Protein AF-A0A529ME90-F1 (afdb_monomer_lite)

Sequence (29 aa):
MIYVDADACPVKAEVEKVAERHGVVVTYV

Structure (mmCIF, N/CA/C/O backbone):
data_AF-A0A529ME90-F1
#
_entry.id   AF-A0A529ME90-F1
#
loop_
_atom_site.group_PDB
_atom_site.id
_atom_site.type_symbol
_atom_site.label_atom_id
_atom_site.label_alt_id
_atom_site.label_comp_id
_atom_site.label_asym_id
_atom_site.label_entity_id
_atom_site.label_seq_id
_atom_site.pdbx_PDB_ins_code
_atom_site.Cartn_x
_atom_site.Cartn_y
_atom_site.Cartn_z
_atom_site.occupancy
_atom_site.B_iso_or_equiv
_atom_site.auth_seq_id
_atom_site.auth_comp_id
_atom_site.auth_asym_id
_atom_site.auth_atom_id
_atom_site.pdbx_PDB_model_num
ATOM 1 N N . MET A 1 1 ? -9.324 -2.293 -0.908 1.00 85.88 1 MET A N 1
ATOM 2 C CA . MET A 1 1 ? -8.088 -2.956 -1.364 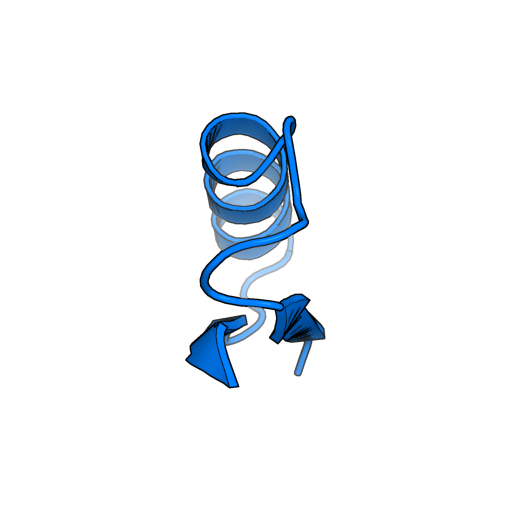1.00 85.88 1 MET A CA 1
ATOM 3 C C . MET A 1 1 ? -7.366 -1.975 -2.267 1.00 85.88 1 MET A C 1
ATOM 5 O O . MET A 1 1 ? -8.001 -1.468 -3.183 1.00 85.88 1 MET A O 1
ATOM 9 N N . ILE A 1 2 ? -6.126 -1.623 -1.939 1.00 93.75 2 ILE A N 1
ATOM 10 C CA . ILE A 1 2 ? -5.315 -0.622 -2.643 1.00 93.75 2 ILE A CA 1
ATOM 11 C C . ILE A 1 2 ? -4.143 -1.351 -3.289 1.00 93.75 2 ILE A C 1
ATOM 13 O O . ILE A 1 2 ? -3.481 -2.128 -2.611 1.00 93.75 2 ILE A O 1
ATOM 17 N N . TYR A 1 3 ? -3.885 -1.091 -4.566 1.00 95.44 3 TYR A N 1
ATOM 18 C CA . TYR A 1 3 ? -2.714 -1.618 -5.260 1.00 95.44 3 TYR A CA 1
ATOM 19 C C . TYR A 1 3 ? -1.701 -0.498 -5.445 1.00 95.44 3 TYR A C 1
ATOM 21 O O . TYR A 1 3 ? -2.059 0.581 -5.920 1.00 95.44 3 TYR A O 1
ATOM 29 N N . VAL A 1 4 ? -0.466 -0.739 -5.017 1.00 95.12 4 VAL A N 1
ATOM 30 C CA . VAL A 1 4 ? 0.600 0.263 -5.028 1.00 95.12 4 VAL A CA 1
ATOM 31 C C . VAL A 1 4 ? 1.799 -0.307 -5.745 1.00 95.12 4 VAL A C 1
ATOM 33 O O . VAL A 1 4 ? 2.299 -1.355 -5.357 1.00 95.12 4 VAL A O 1
ATOM 36 N N . ASP A 1 5 ? 2.278 0.419 -6.744 1.00 96.00 5 ASP A N 1
ATOM 37 C CA . ASP A 1 5 ? 3.505 0.057 -7.438 1.00 96.00 5 ASP A CA 1
ATOM 38 C C . ASP A 1 5 ? 4.696 0.054 -6.461 1.00 96.00 5 ASP A C 1
ATOM 40 O O . ASP A 1 5 ? 4.978 1.051 -5.771 1.00 96.00 5 ASP A O 1
ATOM 44 N N . ALA A 1 6 ? 5.353 -1.099 -6.366 1.00 92.31 6 ALA A N 1
ATOM 45 C CA . ALA A 1 6 ? 6.428 -1.385 -5.434 1.00 92.31 6 ALA A CA 1
ATOM 46 C C . ALA A 1 6 ? 7.726 -0.639 -5.757 1.00 92.31 6 ALA A C 1
ATOM 48 O O . ALA A 1 6 ? 8.583 -0.569 -4.880 1.00 92.31 6 ALA A O 1
ATOM 49 N N . ASP A 1 7 ? 7.861 -0.006 -6.920 1.00 92.44 7 ASP A N 1
ATOM 50 C CA . ASP A 1 7 ? 9.094 0.671 -7.335 1.00 92.44 7 ASP A CA 1
ATOM 51 C C . ASP A 1 7 ? 8.867 2.153 -7.656 1.00 92.44 7 ASP A C 1
ATOM 53 O O . ASP A 1 7 ? 9.689 3.002 -7.309 1.00 92.44 7 ASP A O 1
ATOM 57 N N . ALA A 1 8 ? 7.720 2.495 -8.239 1.00 95.25 8 ALA A N 1
ATOM 58 C CA . ALA A 1 8 ? 7.433 3.829 -8.750 1.00 95.25 8 ALA A CA 1
ATOM 59 C C . ALA A 1 8 ? 6.695 4.739 -7.760 1.00 95.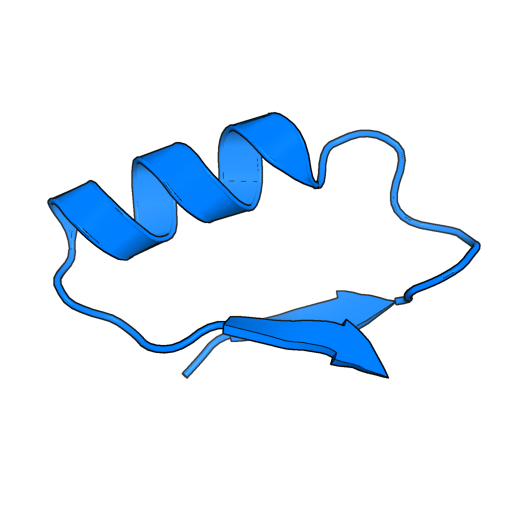25 8 ALA A C 1
ATOM 61 O O . ALA A 1 8 ? 6.697 5.954 -7.949 1.00 95.25 8 ALA A O 1
ATOM 62 N N . CYS A 1 9 ? 6.044 4.203 -6.719 1.00 95.00 9 CYS A N 1
ATOM 63 C CA . CYS A 1 9 ? 5.240 5.030 -5.818 1.00 95.00 9 CYS A CA 1
ATOM 64 C C . CYS A 1 9 ? 6.107 5.753 -4.762 1.00 95.00 9 CYS A C 1
ATOM 66 O O . CYS A 1 9 ? 6.653 5.095 -3.871 1.00 95.00 9 CYS A O 1
ATOM 68 N N . PRO A 1 10 ? 6.186 7.102 -4.769 1.00 95.56 10 PRO A N 1
ATOM 69 C CA . PRO A 1 10 ? 6.984 7.858 -3.800 1.00 95.56 10 PRO A CA 1
ATOM 70 C C . PRO A 1 10 ? 6.283 8.044 -2.442 1.00 95.56 10 PRO A C 1
A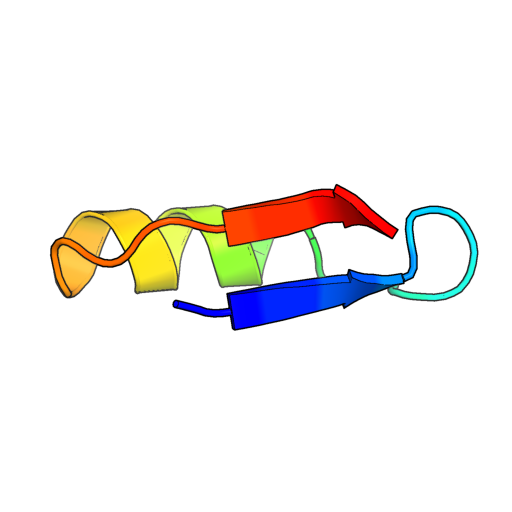TOM 72 O O . PRO A 1 10 ? 6.882 8.573 -1.509 1.00 95.56 10 PRO A O 1
ATOM 75 N N . VAL A 1 11 ? 5.015 7.630 -2.314 1.00 96.19 11 VAL A N 1
ATOM 76 C CA . VAL A 1 11 ? 4.150 7.911 -1.149 1.00 96.19 11 VAL A CA 1
ATOM 77 C C . VAL A 1 11 ? 3.664 6.655 -0.414 1.00 96.19 11 VAL A C 1
ATOM 79 O O . VAL A 1 11 ? 2.650 6.703 0.276 1.00 96.19 11 VAL A O 1
ATOM 82 N N . LYS A 1 12 ? 4.382 5.527 -0.509 1.00 94.06 12 LYS A N 1
ATOM 83 C CA . LYS A 1 12 ? 3.996 4.244 0.126 1.00 94.06 12 LYS A CA 1
ATOM 84 C C . LYS A 1 12 ? 3.675 4.381 1.617 1.00 94.06 12 LYS A C 1
ATOM 86 O O . LYS A 1 12 ? 2.624 3.935 2.058 1.00 94.06 12 LYS A O 1
ATOM 91 N N . ALA A 1 13 ? 4.519 5.102 2.357 1.00 94.81 13 ALA A N 1
ATOM 92 C CA . ALA A 1 13 ? 4.326 5.333 3.789 1.00 94.81 13 ALA A CA 1
ATOM 93 C C . ALA A 1 13 ? 3.032 6.104 4.112 1.00 94.81 13 ALA A C 1
ATOM 95 O O . ALA A 1 13 ? 2.460 5.929 5.184 1.00 94.81 13 ALA A O 1
ATOM 96 N N . GLU A 1 14 ? 2.557 6.970 3.212 1.00 97.19 14 GLU A N 1
ATOM 97 C CA . GLU A 1 14 ? 1.280 7.663 3.406 1.00 97.19 14 GLU A CA 1
ATOM 98 C C . GLU A 1 14 ? 0.100 6.756 3.050 1.00 97.19 14 GLU A C 1
ATOM 100 O O . GLU A 1 14 ? -0.905 6.745 3.759 1.00 97.19 14 GLU A O 1
ATOM 105 N N . VAL A 1 15 ? 0.245 5.934 2.005 1.00 96.56 15 VAL A N 1
ATOM 106 C CA . VAL A 1 15 ? -0.764 4.932 1.643 1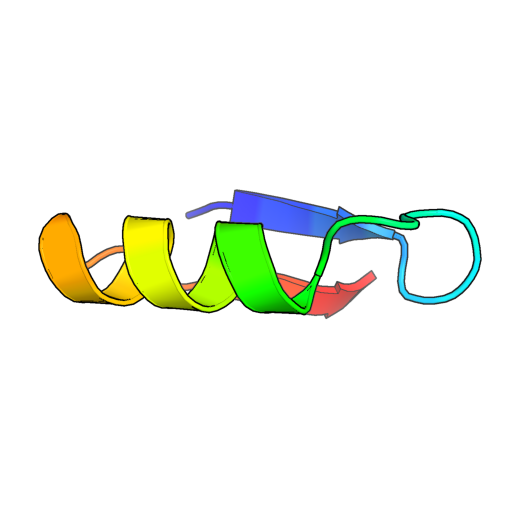.00 96.56 15 VAL A CA 1
ATOM 107 C C . VAL A 1 15 ? -0.997 3.952 2.791 1.00 96.56 15 VAL A C 1
ATOM 109 O O . VAL A 1 15 ? -2.149 3.647 3.084 1.00 96.56 15 VAL A O 1
ATOM 112 N N . GLU A 1 16 ? 0.054 3.521 3.490 1.00 96.12 16 GLU A N 1
ATOM 113 C CA . GLU A 1 16 ? -0.062 2.648 4.665 1.00 96.12 16 GLU A CA 1
ATOM 114 C C . GLU A 1 16 ? -0.869 3.293 5.798 1.00 96.12 16 GLU A C 1
ATOM 116 O O . GLU A 1 16 ? -1.810 2.682 6.303 1.00 96.12 16 GLU A O 1
ATOM 121 N N . LYS A 1 17 ? -0.589 4.557 6.146 1.00 97.12 17 LYS A N 1
ATOM 122 C CA . LYS A 1 17 ? -1.346 5.281 7.188 1.00 97.12 17 LYS A CA 1
ATOM 123 C C . LYS A 1 17 ? -2.820 5.448 6.829 1.00 97.12 17 LYS A C 1
ATOM 125 O O . LYS A 1 17 ? -3.698 5.353 7.689 1.00 97.12 17 LYS A O 1
ATOM 130 N N . VAL A 1 18 ? -3.105 5.752 5.563 1.00 96.69 18 VAL A N 1
ATOM 131 C CA . VAL A 1 18 ? -4.482 5.881 5.068 1.00 96.69 18 VAL A CA 1
ATOM 132 C C . VAL A 1 18 ? -5.168 4.517 5.089 1.00 96.69 18 VAL A C 1
ATOM 134 O O . VAL A 1 18 ? -6.316 4.411 5.518 1.00 96.69 18 VAL A O 1
ATOM 137 N N . ALA A 1 19 ? -4.465 3.464 4.684 1.00 97.25 19 ALA A N 1
ATOM 138 C CA . ALA A 1 19 ? -4.992 2.113 4.664 1.00 97.25 19 ALA A CA 1
ATOM 139 C C . ALA A 1 19 ? -5.368 1.610 6.063 1.00 97.25 19 ALA A C 1
ATOM 141 O O . ALA A 1 19 ? -6.470 1.092 6.244 1.00 97.25 19 ALA A O 1
ATOM 142 N N . GLU A 1 20 ? -4.510 1.857 7.055 1.00 97.06 20 GLU A N 1
ATOM 143 C CA . GLU A 1 20 ? -4.779 1.564 8.465 1.00 97.06 20 GLU A CA 1
ATOM 144 C C . GLU A 1 20 ? -6.020 2.316 8.967 1.00 97.06 20 GLU A C 1
ATOM 146 O O . GLU A 1 20 ? -6.935 1.709 9.524 1.00 97.06 20 GLU A O 1
ATOM 151 N N . ARG A 1 21 ? -6.113 3.624 8.687 1.00 97.94 21 ARG A N 1
ATOM 152 C CA . ARG A 1 21 ? -7.254 4.461 9.098 1.00 97.94 21 ARG A CA 1
ATOM 153 C C . ARG A 1 21 ? -8.589 3.969 8.542 1.00 97.94 21 ARG A C 1
ATOM 155 O O . ARG A 1 21 ? -9.616 4.106 9.202 1.00 97.94 21 ARG A O 1
ATOM 162 N N . HIS A 1 22 ? -8.581 3.441 7.322 1.00 97.12 22 HIS A N 1
ATOM 163 C CA . HIS A 1 22 ? -9.785 2.990 6.629 1.00 97.12 22 HIS A CA 1
ATOM 164 C C . HIS A 1 22 ? -10.001 1.470 6.704 1.00 97.12 22 HIS A C 1
ATOM 166 O O . HIS A 1 22 ? -10.969 0.978 6.126 1.00 97.12 22 HIS A O 1
ATOM 172 N N . GLY A 1 23 ? -9.134 0.726 7.402 1.00 97.00 23 GLY A N 1
ATOM 173 C CA . GLY A 1 23 ? -9.230 -0.731 7.523 1.00 97.00 23 GLY A CA 1
ATOM 174 C C . GLY A 1 23 ? -9.150 -1.463 6.179 1.00 97.00 23 GLY A C 1
ATOM 175 O O . GLY A 1 23 ? -9.795 -2.494 5.995 1.00 97.00 23 GLY A O 1
ATOM 176 N N . VAL A 1 24 ? -8.408 -0.919 5.211 1.00 97.19 24 VAL A N 1
ATOM 177 C CA . VAL A 1 24 ? -8.270 -1.498 3.867 1.00 97.19 24 VAL A CA 1
ATOM 178 C C . VAL A 1 24 ? -6.895 -2.127 3.679 1.00 97.19 24 VAL A C 1
ATOM 180 O O . VAL A 1 24 ? -5.890 -1.615 4.148 1.00 97.19 24 VAL A O 1
ATOM 183 N N . VAL A 1 25 ? -6.840 -3.239 2.947 1.00 96.50 25 VAL A N 1
ATOM 184 C CA . VAL A 1 25 ? -5.579 -3.934 2.645 1.00 96.50 25 VAL A CA 1
ATOM 185 C C . VAL A 1 2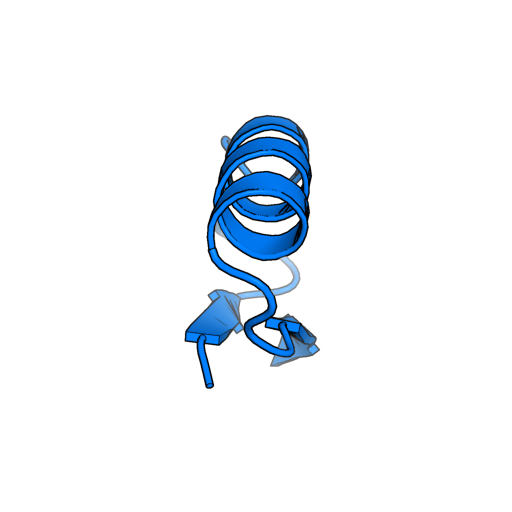5 ? -4.841 -3.245 1.498 1.00 96.50 25 VAL A C 1
ATOM 187 O O . VAL A 1 25 ? -5.466 -2.922 0.480 1.00 96.50 25 VAL A O 1
ATOM 190 N N . VAL A 1 26 ? -3.525 -3.072 1.653 1.00 96.94 26 VAL A N 1
ATOM 191 C CA . VAL A 1 26 ? -2.597 -2.649 0.593 1.00 96.94 26 VAL A CA 1
ATOM 192 C C . VAL A 1 26 ? -1.903 -3.878 0.013 1.00 96.94 26 VAL A C 1
ATOM 194 O O . VAL A 1 26 ? -1.431 -4.741 0.750 1.00 96.94 26 VAL A O 1
ATOM 197 N N . THR A 1 27 ? -1.833 -3.955 -1.308 1.00 96.56 27 THR A N 1
ATOM 198 C CA . THR A 1 27 ? -1.082 -4.967 -2.046 1.00 96.56 27 THR A CA 1
ATOM 199 C C . THR A 1 27 ? -0.056 -4.254 -2.909 1.00 96.56 27 THR A C 1
ATOM 201 O O . THR A 1 27 ? -0.411 -3.454 -3.774 1.00 96.56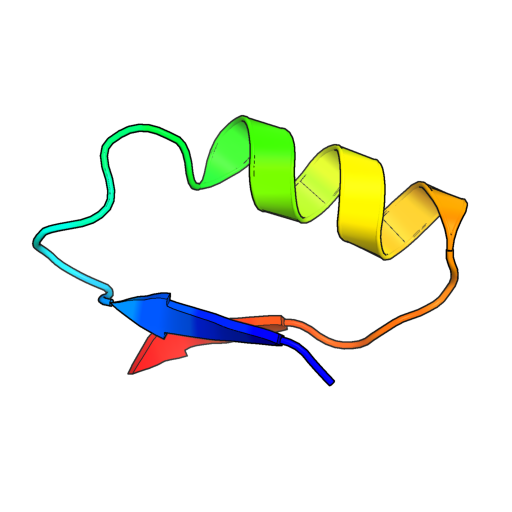 27 THR A O 1
ATOM 204 N N . TYR A 1 28 ? 1.217 -4.525 -2.647 1.00 94.88 28 TYR A N 1
ATOM 205 C CA . TYR A 1 28 ? 2.307 -4.008 -3.460 1.00 94.88 28 TYR A CA 1
ATOM 206 C C . TYR A 1 28 ? 2.461 -4.870 -4.713 1.00 94.88 28 TYR A C 1
ATOM 208 O O . TYR A 1 28 ? 2.482 -6.098 -4.600 1.00 94.88 28 TYR A O 1
ATOM 216 N N . VAL A 1 29 ? 2.498 -4.224 -5.878 1.00 93.88 29 VAL A N 1
ATOM 217 C CA . VAL A 1 29 ? 2.585 -4.855 -7.206 1.00 93.88 29 VAL A CA 1
ATOM 218 C C . VAL A 1 29 ? 3.787 -4.366 -7.983 1.00 93.88 29 VAL A C 1
ATOM 220 O O . VAL A 1 29 ? 4.197 -3.210 -7.740 1.00 93.88 29 VAL A O 1
#

Secondary structure (DSSP, 8-state):
-EEE-TTT-TTHHHHHHHHHHHT--EEE-

Foldseek 3Di:
DAEAAPPPDPCVVVVVVVCVVVVHDYDYD

pLDDT: mean 95.44, std 2.3, range [85.88, 97.94]

Radius of gyration: 8.5 Å; chains: 1; bounding box: 19×13×18 Å